Protein AF-A0A7W0WVC1-F1 (afdb_monomer)

Structure (mmCIF, N/CA/C/O backbone):
data_AF-A0A7W0WVC1-F1
#
_entry.id   AF-A0A7W0WVC1-F1
#
loop_
_atom_site.group_PDB
_atom_site.id
_atom_site.type_symbol
_atom_site.label_atom_id
_atom_site.label_alt_id
_atom_site.label_comp_id
_atom_site.label_asym_id
_atom_site.label_entity_id
_atom_site.label_seq_id
_atom_site.pdbx_PDB_ins_code
_atom_site.Cartn_x
_atom_site.Cartn_y
_atom_site.Cartn_z
_atom_site.occupancy
_atom_site.B_iso_or_equiv
_atom_site.auth_seq_id
_atom_site.auth_comp_id
_atom_site.auth_asym_id
_atom_site.auth_atom_id
_atom_site.pdbx_PDB_model_num
ATOM 1 N N . MET A 1 1 ? 25.645 82.295 57.731 1.00 35.91 1 MET A N 1
ATOM 2 C CA . MET A 1 1 ? 24.370 82.199 58.467 1.00 35.91 1 MET A CA 1
ATOM 3 C C . MET A 1 1 ? 23.244 82.280 57.443 1.00 35.91 1 MET A C 1
ATOM 5 O O . MET A 1 1 ? 23.072 83.340 56.870 1.00 35.91 1 MET A O 1
ATOM 9 N N . LEU A 1 2 ? 22.621 81.129 57.151 1.00 34.78 2 LEU A N 1
ATOM 10 C CA . LEU A 1 2 ? 21.203 80.925 56.800 1.00 34.78 2 LEU A CA 1
ATOM 11 C C . LEU A 1 2 ? 20.489 81.942 55.877 1.00 34.78 2 LEU A C 1
ATOM 13 O O . LEU A 1 2 ? 20.227 83.055 56.311 1.00 34.78 2 LEU A O 1
ATOM 17 N N . LEU A 1 3 ? 20.029 81.498 54.691 1.00 34.28 3 LEU A N 1
ATOM 18 C CA . LEU A 1 3 ? 18.606 81.172 54.405 1.00 34.28 3 LEU A CA 1
ATOM 19 C C . LEU A 1 3 ? 18.290 81.044 52.890 1.00 34.28 3 LEU A C 1
ATOM 21 O O . LEU A 1 3 ? 18.710 81.886 52.109 1.00 34.28 3 LEU A O 1
ATOM 25 N N . VAL A 1 4 ? 17.537 79.971 52.562 1.00 39.56 4 VAL A N 1
ATOM 26 C CA . VAL A 1 4 ? 16.546 79.722 51.467 1.00 39.56 4 VAL A CA 1
ATOM 27 C C . VAL A 1 4 ? 16.755 80.383 50.092 1.00 39.56 4 VAL A C 1
ATOM 29 O O . VAL A 1 4 ? 16.899 81.585 49.979 1.00 39.56 4 VAL A O 1
ATOM 32 N N . GLY A 1 5 ? 16.706 79.682 48.957 1.00 40.25 5 GLY A N 1
ATOM 33 C CA . GLY A 1 5 ? 15.799 78.596 48.581 1.00 40.25 5 GLY A CA 1
ATOM 34 C C . GLY A 1 5 ? 14.604 79.168 47.813 1.00 40.25 5 GLY A C 1
ATOM 35 O O . GLY A 1 5 ? 13.773 79.808 48.447 1.00 40.25 5 GLY A O 1
ATOM 36 N N . SER A 1 6 ? 14.520 78.938 46.490 1.00 44.38 6 SER A N 1
ATOM 37 C CA . SER A 1 6 ? 13.266 78.776 45.719 1.00 44.38 6 SER A CA 1
ATOM 38 C C . SER A 1 6 ? 13.446 78.854 44.193 1.00 44.38 6 SER A C 1
ATOM 40 O O . SER A 1 6 ? 13.917 79.853 43.668 1.00 44.38 6 SER A O 1
ATOM 42 N N . PHE A 1 7 ? 12.906 77.824 43.530 1.00 37.34 7 PHE A N 1
ATOM 43 C CA . PHE A 1 7 ? 12.167 77.861 42.259 1.00 37.34 7 PHE A CA 1
ATOM 44 C C . PHE A 1 7 ? 12.905 77.984 40.901 1.00 37.34 7 PHE A C 1
ATOM 46 O O . PHE A 1 7 ? 13.470 79.013 40.562 1.00 37.34 7 PHE A O 1
ATOM 53 N N . ILE A 1 8 ? 12.656 76.947 40.072 1.00 37.81 8 ILE A N 1
ATOM 54 C CA . ILE A 1 8 ? 12.587 76.938 38.590 1.00 37.81 8 ILE A CA 1
ATOM 55 C C . ILE A 1 8 ? 13.975 76.825 37.913 1.00 37.81 8 ILE A C 1
ATOM 57 O O . ILE A 1 8 ? 14.794 77.717 38.018 1.00 37.81 8 ILE A O 1
ATOM 61 N N . LEU A 1 9 ? 14.362 75.750 37.212 1.00 42.06 9 LEU A N 1
ATOM 62 C CA . LEU A 1 9 ? 13.636 75.017 36.175 1.00 42.06 9 LEU A CA 1
ATOM 63 C C . LEU A 1 9 ? 14.218 73.591 36.000 1.00 42.06 9 LEU A C 1
ATOM 65 O O . LEU A 1 9 ? 15.402 73.401 35.740 1.00 42.06 9 LEU A O 1
ATOM 69 N N . VAL A 1 10 ? 13.330 72.605 36.142 1.00 50.81 10 VAL A N 1
ATOM 70 C CA . VAL A 1 10 ? 13.211 71.333 35.405 1.00 50.81 10 VAL A CA 1
ATOM 71 C C . VAL A 1 10 ? 14.177 71.150 34.224 1.00 50.81 10 VAL A C 1
ATOM 73 O O . VAL A 1 10 ? 14.153 71.984 33.330 1.00 50.81 10 VAL A O 1
ATOM 76 N N . GLN A 1 11 ? 14.890 70.010 34.167 1.00 46.38 11 GLN A N 1
ATOM 77 C CA . GLN A 1 11 ? 15.164 69.186 32.958 1.00 46.38 11 GLN A CA 1
ATOM 78 C C . GLN A 1 11 ? 15.824 67.834 33.335 1.00 46.38 11 GLN A C 1
ATOM 80 O O . GLN A 1 11 ? 16.745 67.357 32.679 1.00 46.38 11 GLN A O 1
ATOM 85 N N . ALA A 1 12 ? 15.332 67.157 34.382 1.00 45.09 12 ALA A N 1
ATOM 86 C CA . ALA A 1 12 ? 15.609 65.728 34.565 1.00 45.09 12 ALA A CA 1
ATOM 87 C C . ALA A 1 12 ? 14.748 64.926 33.565 1.00 45.09 12 ALA A C 1
ATOM 89 O O . ALA A 1 12 ? 13.609 64.550 33.835 1.00 45.09 12 ALA A O 1
ATOM 90 N N . THR A 1 13 ? 15.257 64.845 32.335 1.00 53.34 13 THR A N 1
ATOM 91 C CA . THR A 1 13 ? 15.063 63.797 31.317 1.00 53.34 13 THR A CA 1
ATOM 92 C C . THR A 1 13 ? 13.755 62.980 31.375 1.00 53.34 13 THR A C 1
ATOM 94 O O . THR A 1 13 ? 13.738 61.790 31.685 1.00 53.34 13 THR A O 1
ATOM 97 N N . ARG A 1 14 ? 12.645 63.563 30.883 1.00 54.25 14 ARG A N 1
ATOM 98 C CA . ARG A 1 14 ? 11.384 62.845 30.549 1.00 54.25 14 ARG A CA 1
ATOM 99 C C . ARG A 1 14 ? 11.587 61.569 29.700 1.00 54.25 14 ARG A C 1
ATOM 101 O O . ARG A 1 14 ? 10.713 60.704 29.670 1.00 54.25 14 ARG A O 1
ATOM 108 N N . ARG A 1 15 ? 12.730 61.439 29.014 1.00 53.06 15 ARG A N 1
ATOM 109 C CA . ARG A 1 15 ? 13.110 60.268 28.207 1.00 53.06 15 ARG A CA 1
ATOM 110 C C . ARG A 1 15 ? 13.373 59.004 29.032 1.00 53.06 15 ARG A C 1
ATOM 112 O O . ARG A 1 15 ? 12.970 57.936 28.588 1.00 53.06 15 ARG A O 1
ATOM 119 N N . GLU A 1 16 ? 13.972 59.100 30.220 1.00 53.53 16 GLU A N 1
ATOM 120 C CA . GLU A 1 16 ? 14.341 57.897 30.990 1.00 53.53 16 GLU A CA 1
ATOM 121 C C . GLU A 1 16 ? 13.135 57.225 31.655 1.00 53.53 16 GLU A C 1
ATOM 123 O O . GLU A 1 16 ? 13.013 56.000 31.649 1.00 53.53 16 GLU A O 1
ATOM 128 N N . VAL A 1 17 ? 12.193 58.027 32.161 1.00 57.25 17 VAL A N 1
ATOM 129 C CA . VAL A 1 17 ? 10.952 57.525 32.775 1.00 57.25 17 VAL A CA 1
ATOM 130 C C . VAL A 1 17 ? 10.040 56.890 31.721 1.00 57.25 17 VAL A C 1
ATOM 132 O O . VAL A 1 17 ? 9.493 55.814 31.949 1.00 57.25 17 VAL A O 1
ATOM 135 N N . THR A 1 18 ? 9.941 57.494 30.532 1.00 58.44 18 THR A N 1
ATOM 136 C CA . THR A 1 18 ? 9.140 56.950 29.420 1.00 58.44 18 THR A CA 1
ATOM 137 C C . THR A 1 18 ? 9.716 55.622 28.910 1.00 58.44 18 THR A C 1
ATOM 139 O O . THR A 1 18 ? 8.963 54.686 28.662 1.00 58.44 18 THR A O 1
ATOM 142 N N . MET A 1 19 ? 11.047 55.494 28.826 1.00 59.19 19 MET A N 1
ATOM 143 C CA . MET A 1 19 ? 11.710 54.270 28.357 1.00 59.19 19 MET A CA 1
ATOM 144 C C . MET A 1 19 ? 11.581 53.105 29.353 1.00 59.19 19 MET A C 1
ATOM 146 O O . MET A 1 19 ? 11.367 51.969 28.935 1.00 59.19 19 MET A O 1
ATOM 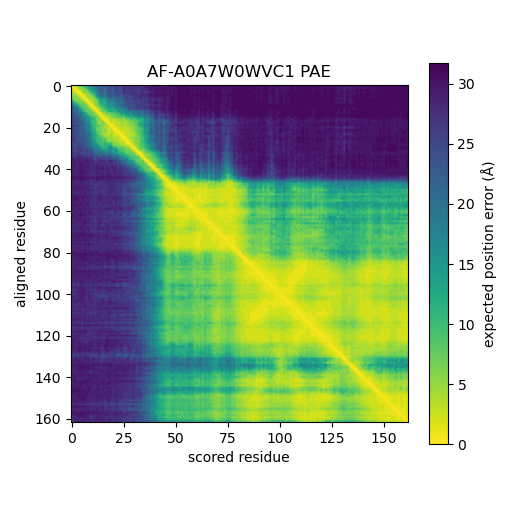150 N N . ARG A 1 20 ? 11.629 53.378 30.666 1.00 61.50 20 ARG A N 1
ATOM 151 C CA . ARG A 1 20 ? 11.402 52.364 31.713 1.00 61.50 20 ARG A CA 1
ATOM 152 C C . ARG A 1 20 ? 9.954 51.873 31.762 1.00 61.50 20 ARG A C 1
ATOM 154 O O . ARG A 1 20 ? 9.733 50.676 31.914 1.00 61.50 20 ARG A O 1
ATOM 161 N N . ILE A 1 21 ? 8.977 52.765 31.587 1.00 62.06 21 ILE A N 1
ATOM 162 C CA . ILE A 1 21 ? 7.553 52.390 31.550 1.00 62.06 21 ILE A CA 1
ATOM 163 C C . ILE A 1 21 ? 7.240 51.553 30.298 1.00 62.06 21 ILE A C 1
ATOM 165 O O . ILE A 1 21 ? 6.544 50.548 30.407 1.00 62.06 21 ILE A O 1
ATOM 169 N N . LEU A 1 22 ? 7.808 51.899 29.135 1.00 60.12 22 LEU A N 1
ATOM 170 C CA . LEU A 1 22 ? 7.672 51.103 27.905 1.00 60.12 22 LEU A CA 1
ATOM 171 C C . LEU A 1 22 ? 8.293 49.702 28.028 1.00 60.12 22 LEU A C 1
ATOM 173 O O . LEU A 1 22 ? 7.693 48.733 27.567 1.00 60.12 22 LEU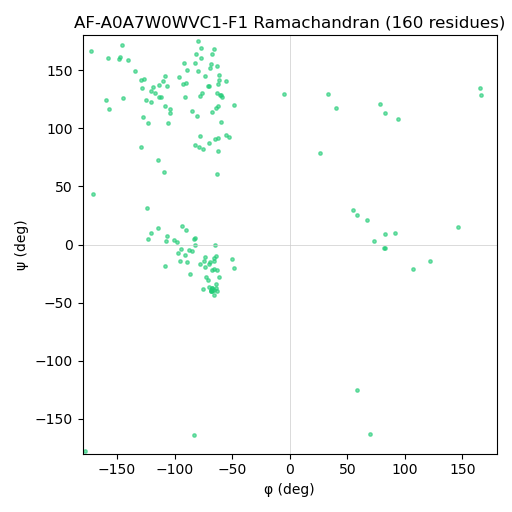 A O 1
ATOM 177 N N . PHE A 1 23 ? 9.452 49.571 28.681 1.00 61.38 23 PHE A N 1
ATOM 178 C CA . PHE A 1 23 ? 10.077 48.265 28.926 1.00 61.38 23 PHE A CA 1
ATOM 179 C C . PHE A 1 23 ? 9.250 47.386 29.874 1.00 61.38 23 PHE A C 1
ATOM 181 O O . PHE A 1 23 ? 9.057 46.206 29.598 1.00 61.38 23 PHE A O 1
ATOM 188 N N . ILE A 1 24 ? 8.720 47.953 30.963 1.00 60.78 24 ILE A N 1
ATOM 189 C CA . ILE A 1 24 ? 7.883 47.209 31.919 1.00 60.78 24 ILE A CA 1
ATOM 190 C C . ILE A 1 24 ? 6.550 46.798 31.269 1.00 60.78 24 ILE A C 1
ATOM 192 O O . ILE A 1 24 ? 6.113 45.664 31.449 1.00 60.78 24 ILE A O 1
ATOM 196 N N . ALA A 1 25 ? 5.937 47.663 30.453 1.00 60.38 25 ALA A N 1
ATOM 197 C CA . ALA A 1 25 ? 4.714 47.336 29.716 1.00 60.38 25 ALA A CA 1
ATOM 198 C C . ALA A 1 25 ? 4.919 46.214 28.676 1.00 60.38 25 ALA A C 1
ATOM 200 O O . ALA A 1 25 ? 4.057 45.349 28.535 1.00 60.38 25 ALA A O 1
ATOM 201 N N . MET A 1 26 ? 6.072 46.178 27.995 1.00 59.56 26 MET A N 1
ATOM 202 C CA . MET A 1 26 ? 6.437 45.092 27.069 1.00 59.56 26 MET A CA 1
ATOM 203 C C . MET A 1 26 ? 6.667 43.753 27.783 1.00 59.56 26 MET A C 1
ATOM 205 O O . MET A 1 26 ? 6.262 42.713 27.269 1.00 59.56 26 MET A O 1
ATOM 209 N N . ILE A 1 27 ? 7.268 43.762 28.979 1.00 59.12 27 ILE A N 1
ATOM 210 C CA . ILE A 1 27 ? 7.492 42.539 29.770 1.00 59.12 27 ILE A CA 1
ATOM 211 C C . ILE A 1 27 ? 6.161 41.955 30.275 1.00 59.12 27 ILE A C 1
ATOM 213 O O . ILE A 1 27 ? 5.974 40.743 30.218 1.00 59.12 27 ILE A O 1
ATOM 217 N N . VAL A 1 28 ? 5.208 42.797 30.696 1.00 58.47 28 VAL A N 1
ATOM 218 C CA . VAL A 1 28 ? 3.872 42.353 31.148 1.00 58.47 28 VAL A CA 1
ATOM 219 C C . VAL A 1 28 ? 3.002 41.844 29.985 1.00 58.47 28 VAL A C 1
ATOM 221 O O . VAL A 1 28 ? 2.205 40.924 30.168 1.00 58.47 28 VAL A O 1
ATOM 224 N N . ALA A 1 29 ? 3.177 42.375 28.769 1.00 56.56 29 ALA A N 1
ATOM 225 C CA . ALA A 1 29 ? 2.478 41.883 27.578 1.00 56.56 29 ALA A CA 1
ATOM 226 C C . ALA A 1 29 ? 2.997 40.515 27.082 1.00 56.56 29 ALA A C 1
ATOM 228 O O . ALA A 1 29 ? 2.228 39.738 26.518 1.00 56.56 29 ALA A O 1
ATOM 229 N N . ALA A 1 30 ? 4.272 40.182 27.321 1.00 55.66 30 ALA A N 1
ATOM 230 C CA . ALA A 1 30 ? 4.862 38.905 26.904 1.00 55.66 30 ALA A CA 1
ATOM 231 C C . ALA A 1 30 ? 4.390 37.704 27.751 1.00 55.66 30 ALA A C 1
ATOM 233 O O . ALA A 1 30 ? 4.465 36.566 27.297 1.00 55.66 30 ALA A O 1
ATOM 234 N N . SER A 1 31 ? 3.858 37.943 28.954 1.00 56.88 31 SER A N 1
ATOM 235 C CA . SER A 1 31 ? 3.325 36.899 29.843 1.00 56.88 31 SER A CA 1
ATOM 236 C C . SER A 1 31 ? 1.887 36.452 29.530 1.00 56.88 31 SER A C 1
ATOM 238 O O . SER A 1 31 ? 1.378 35.560 30.200 1.00 56.88 31 SER A O 1
ATOM 240 N N . ALA A 1 32 ? 1.229 37.028 28.514 1.00 56.06 32 ALA A N 1
ATOM 241 C CA . ALA A 1 32 ? -0.132 36.653 28.108 1.00 56.06 32 ALA A CA 1
ATOM 242 C C . ALA A 1 32 ? -0.194 35.681 26.910 1.00 56.06 32 ALA A C 1
ATOM 244 O O . ALA A 1 32 ? -1.285 35.314 26.485 1.00 56.06 32 ALA A O 1
ATOM 245 N N . CYS A 1 33 ? 0.948 35.229 26.381 1.00 59.72 33 CYS A N 1
ATOM 246 C CA . CYS A 1 33 ? 0.999 34.172 25.368 1.00 59.72 33 CYS A CA 1
ATOM 247 C C . CYS A 1 33 ? 1.575 32.890 25.983 1.00 59.72 33 CYS A C 1
ATOM 249 O O . CYS A 1 33 ? 2.650 32.417 25.625 1.00 59.72 33 CYS A O 1
ATOM 251 N N . GLY A 1 34 ? 0.867 32.351 26.974 1.00 50.22 34 GLY A N 1
ATOM 252 C CA . GLY A 1 34 ? 1.002 30.949 27.341 1.00 50.22 34 GLY A CA 1
ATOM 253 C C . GLY A 1 34 ? 0.216 30.128 26.331 1.00 50.22 34 GLY A C 1
ATOM 254 O O . GLY A 1 34 ? -0.944 29.812 26.571 1.00 50.22 34 GLY A O 1
ATOM 255 N N . SER A 1 35 ? 0.818 29.813 25.186 1.00 54.62 35 SER A N 1
ATOM 256 C CA . SER A 1 35 ? 0.309 28.750 24.326 1.00 54.62 35 SER A CA 1
ATOM 257 C C . SER A 1 35 ? 0.562 27.437 25.054 1.00 54.62 35 SER A C 1
ATOM 259 O O . SER A 1 35 ? 1.606 26.812 24.875 1.00 54.62 35 SER A O 1
ATOM 261 N N . SER A 1 36 ? -0.376 27.022 25.902 1.00 54.00 36 SER A N 1
ATOM 262 C CA . SER A 1 36 ? -0.542 25.615 26.240 1.00 54.00 36 SER A CA 1
ATOM 263 C C . SER A 1 36 ? -0.912 24.898 24.944 1.00 54.00 36 SER A C 1
ATOM 265 O O . SER A 1 36 ? -2.080 24.676 24.644 1.00 54.00 36 SER A O 1
ATOM 267 N N . GLN A 1 37 ? 0.100 24.603 24.127 1.00 48.41 37 GLN A N 1
ATOM 268 C CA . GLN A 1 37 ? 0.025 23.497 23.198 1.00 48.41 37 GLN A CA 1
ATOM 269 C C . GLN A 1 37 ? -0.067 22.265 24.086 1.00 48.41 37 GLN A C 1
ATOM 271 O O . GLN A 1 37 ? 0.939 21.722 24.536 1.00 48.41 37 GLN A O 1
ATOM 276 N N . SER A 1 38 ? -1.298 21.871 24.395 1.00 46.34 38 SER A N 1
ATOM 277 C CA . SER A 1 38 ? -1.619 20.468 24.553 1.00 46.34 38 SER A CA 1
ATOM 278 C C . SER A 1 38 ? -1.127 19.795 23.275 1.00 46.34 38 SER A C 1
ATOM 280 O O . SER A 1 38 ? -1.800 19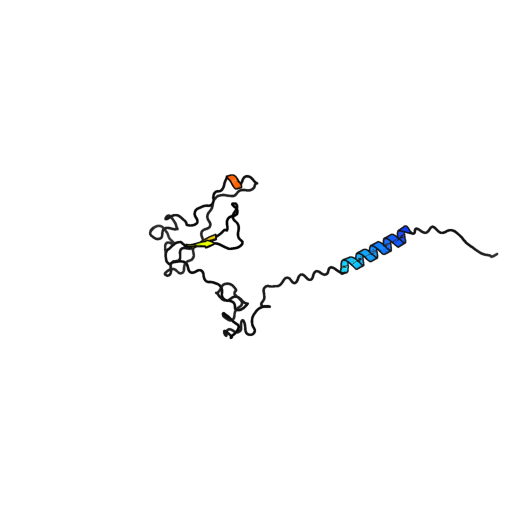.808 22.245 1.00 46.34 38 SER A O 1
ATOM 282 N N . MET A 1 39 ? 0.108 19.297 23.313 1.00 50.69 39 MET A N 1
ATOM 283 C CA . MET A 1 39 ? 0.452 18.099 22.574 1.00 50.69 39 MET A CA 1
ATOM 284 C C . MET A 1 39 ? -0.562 17.079 23.072 1.00 50.69 39 MET A C 1
ATOM 286 O O . MET A 1 39 ? -0.437 16.567 24.179 1.00 50.69 39 MET A O 1
ATOM 290 N N . SER A 1 40 ? -1.661 16.946 22.337 1.00 50.03 40 SER A N 1
ATOM 291 C CA . SER A 1 40 ? -2.579 15.836 22.483 1.00 50.03 40 SER A CA 1
ATOM 292 C C . SER A 1 40 ? -1.757 14.605 22.136 1.00 50.03 40 SER A C 1
ATOM 294 O O . SER A 1 40 ? -1.583 14.276 20.960 1.00 50.03 40 SER A O 1
ATOM 296 N N . ASP A 1 41 ? -1.157 14.014 23.166 1.00 53.03 41 ASP A N 1
ATOM 297 C CA . ASP A 1 41 ? -0.864 12.596 23.160 1.00 53.03 41 ASP A CA 1
ATOM 298 C C . ASP A 1 41 ? -2.163 11.909 22.728 1.00 53.03 41 ASP A C 1
ATOM 300 O O . ASP A 1 41 ? -3.225 12.119 23.311 1.00 53.03 41 ASP A O 1
ATOM 304 N N . ASP A 1 42 ? -2.064 11.188 21.616 1.00 57.62 42 ASP A N 1
ATOM 305 C CA . ASP A 1 42 ? -3.069 10.357 20.950 1.00 57.62 42 ASP A CA 1
ATOM 306 C C . ASP A 1 42 ? -3.486 9.195 21.868 1.00 57.62 42 ASP A C 1
ATOM 308 O O . ASP A 1 42 ? -3.210 8.027 21.609 1.00 57.62 42 ASP A O 1
ATOM 312 N N . SER A 1 43 ? -4.028 9.529 23.035 1.00 59.69 43 SER A N 1
ATOM 313 C CA . SER A 1 43 ? -4.371 8.614 24.117 1.00 59.69 43 SER A CA 1
ATOM 314 C C . SER A 1 43 ? -5.809 8.883 24.547 1.00 59.69 43 SER A C 1
ATOM 316 O O . SER A 1 43 ? -6.060 9.625 25.486 1.00 59.69 43 SER A O 1
ATOM 318 N N . GLY A 1 44 ? -6.753 8.281 23.824 1.00 57.34 44 GLY A N 1
ATOM 319 C CA . GLY A 1 44 ? -8.018 7.811 24.398 1.00 57.34 44 GLY A CA 1
ATOM 320 C C . GLY A 1 44 ? -9.094 8.831 24.788 1.00 57.34 44 GLY A C 1
ATOM 321 O O . GLY A 1 44 ? -10.127 8.403 25.290 1.00 57.34 44 GLY A O 1
ATOM 322 N N . ASP A 1 45 ? -8.929 10.134 24.554 1.00 59.41 45 ASP A N 1
ATOM 323 C CA . ASP A 1 45 ? -9.911 11.122 25.048 1.00 59.41 45 ASP A CA 1
ATOM 324 C C . ASP A 1 45 ? -11.290 11.077 24.344 1.00 59.41 45 ASP A C 1
ATOM 326 O O . ASP A 1 45 ? -12.264 11.597 24.887 1.00 59.41 45 ASP A O 1
ATOM 330 N N . ASP A 1 46 ? -11.405 10.409 23.189 1.00 73.38 46 ASP A N 1
ATOM 331 C CA . ASP A 1 46 ? -12.682 10.174 22.485 1.00 73.38 46 ASP A CA 1
ATOM 332 C C . ASP A 1 46 ? -13.180 8.715 22.588 1.00 73.38 46 ASP A C 1
ATOM 334 O O . ASP A 1 46 ? -14.154 8.339 21.930 1.00 73.38 46 ASP A O 1
ATOM 338 N N . ALA A 1 47 ? -12.531 7.873 23.400 1.00 80.50 47 ALA A N 1
ATOM 339 C CA . ALA A 1 47 ? -12.920 6.475 23.536 1.00 80.50 47 ALA A CA 1
ATOM 340 C C . ALA A 1 47 ? -14.266 6.340 24.284 1.00 80.50 47 ALA A C 1
ATOM 342 O O . ALA A 1 47 ? -14.499 7.025 25.290 1.00 80.50 47 ALA A O 1
ATOM 343 N N . PRO A 1 48 ? -15.184 5.471 23.823 1.00 84.62 48 PRO A N 1
ATOM 344 C CA . PRO A 1 48 ? -16.443 5.242 24.519 1.00 84.62 48 PRO A CA 1
ATOM 345 C C . PRO A 1 48 ? -16.205 4.645 25.923 1.00 84.62 48 PRO A C 1
ATOM 347 O O . PRO A 1 48 ? -15.199 3.973 26.152 1.00 84.62 48 PRO A O 1
ATOM 350 N N . PRO A 1 49 ? -17.124 4.852 26.887 1.00 89.12 49 PRO A N 1
ATOM 351 C CA . PRO A 1 49 ? -16.994 4.259 28.215 1.00 89.12 49 PRO A CA 1
ATOM 352 C C . PRO A 1 49 ? -16.939 2.729 28.144 1.00 89.12 49 PRO A C 1
ATOM 354 O O . PRO A 1 49 ? -17.862 2.126 27.603 1.00 89.12 49 PRO A O 1
ATOM 357 N N . GLY A 1 50 ? -15.914 2.135 28.757 1.00 89.00 50 GLY A N 1
ATOM 358 C CA . GLY A 1 50 ? -15.658 0.688 28.702 1.00 89.00 50 GLY A CA 1
ATOM 359 C C . GLY A 1 50 ? -14.466 0.318 27.822 1.00 89.00 50 GLY A C 1
ATOM 360 O O . GLY A 1 50 ? -13.842 -0.701 28.081 1.00 89.00 50 GLY A O 1
ATOM 361 N N . CYS A 1 51 ? -14.071 1.202 26.901 1.00 92.44 51 CYS A N 1
ATOM 362 C CA . CYS A 1 51 ? -13.083 0.867 25.886 1.00 92.44 51 CYS A CA 1
ATOM 363 C C . CYS A 1 51 ? -11.726 0.474 26.482 1.00 92.44 51 CYS A C 1
ATOM 365 O O . CYS A 1 51 ? -11.144 1.214 27.284 1.00 92.44 51 CYS A O 1
ATOM 367 N N . GLY A 1 52 ? -11.224 -0.681 26.048 1.00 91.25 52 GLY A N 1
ATOM 368 C CA . GLY A 1 52 ? -9.976 -1.290 26.493 1.00 91.25 52 GLY A CA 1
ATOM 369 C C . GLY A 1 52 ? -10.143 -2.250 27.676 1.00 91.25 52 GLY A C 1
ATOM 370 O O . GLY A 1 52 ? -9.136 -2.676 28.248 1.00 91.25 52 GLY A O 1
ATOM 371 N N . ASP A 1 53 ? -11.372 -2.603 28.071 1.00 93.62 53 ASP A N 1
ATOM 372 C CA . ASP A 1 53 ? -11.635 -3.567 29.150 1.00 93.62 53 ASP A CA 1
ATOM 373 C C . ASP A 1 53 ? -11.692 -5.032 28.667 1.00 93.62 53 ASP A C 1
ATOM 375 O O . ASP A 1 53 ? -11.753 -5.965 29.479 1.00 93.62 53 ASP A O 1
ATOM 379 N N . GLY A 1 54 ? -11.594 -5.242 27.351 1.00 93.38 54 GLY A N 1
ATOM 380 C CA . GLY A 1 54 ? -11.637 -6.545 26.696 1.00 93.38 54 GLY A CA 1
ATOM 381 C C . GLY A 1 54 ? -13.052 -7.077 26.455 1.00 93.38 54 GLY A C 1
ATOM 382 O O . GLY A 1 54 ? -13.202 -8.253 26.100 1.00 93.38 54 GLY A O 1
ATOM 383 N N . ILE A 1 55 ? -14.095 -6.270 26.668 1.00 93.81 55 ILE A N 1
ATOM 384 C CA . ILE A 1 55 ? -15.501 -6.642 26.507 1.00 93.81 55 ILE A CA 1
ATOM 385 C C . ILE A 1 55 ? -16.195 -5.627 25.599 1.00 93.81 55 ILE A C 1
ATOM 387 O O . ILE A 1 55 ? -16.545 -4.541 26.029 1.00 93.81 55 ILE A O 1
ATOM 391 N N . VAL A 1 56 ? -16.547 -6.048 24.378 1.00 94.75 56 VAL A N 1
ATOM 392 C CA . VAL A 1 56 ? -17.264 -5.184 23.423 1.00 94.75 56 VAL A CA 1
ATOM 393 C C . VAL A 1 56 ? -18.615 -4.715 23.986 1.00 94.75 56 VAL A C 1
ATOM 395 O O . VAL A 1 56 ? -19.592 -5.475 24.043 1.00 94.75 56 VAL A O 1
ATOM 398 N N . GLY A 1 57 ? -18.667 -3.446 24.380 1.00 93.06 57 GLY A N 1
ATOM 399 C CA . GLY A 1 57 ? -19.842 -2.732 24.854 1.00 93.06 57 GLY A CA 1
ATOM 400 C C . GLY A 1 57 ? -20.761 -2.249 23.728 1.00 93.06 57 GLY A C 1
ATOM 401 O O . GLY A 1 57 ? -20.482 -2.361 22.538 1.00 93.06 57 GLY A O 1
ATOM 402 N N . ALA A 1 58 ? -21.906 -1.666 24.096 1.00 92.00 58 ALA A N 1
ATOM 403 C CA . ALA A 1 58 ? -22.898 -1.199 23.118 1.00 92.00 58 ALA A CA 1
ATOM 404 C C . ALA A 1 58 ? -22.426 0.001 22.269 1.00 92.00 58 ALA A C 1
ATOM 406 O O . ALA A 1 58 ? -22.988 0.253 21.203 1.00 92.00 58 ALA A O 1
ATOM 407 N N . SER A 1 59 ? -21.439 0.757 22.756 1.00 90.62 59 SER A N 1
ATOM 408 C CA . SER A 1 59 ? -20.859 1.937 22.099 1.00 90.62 59 SER A CA 1
ATOM 409 C C . SER A 1 59 ? -19.531 1.662 21.388 1.00 90.62 59 SER A C 1
ATOM 411 O O . SER A 1 59 ? -18.939 2.595 20.856 1.00 90.62 59 SER A O 1
ATOM 413 N N . GLU A 1 60 ? -19.076 0.411 21.360 1.00 94.94 60 GLU A N 1
ATOM 414 C CA . GLU A 1 60 ? -17.782 0.001 20.809 1.00 94.94 60 GLU A CA 1
ATOM 415 C C . GLU A 1 60 ? -17.975 -0.798 19.522 1.00 94.94 60 GLU A C 1
ATOM 417 O O . GLU A 1 60 ? -18.893 -1.612 19.406 1.00 94.94 60 GLU A O 1
ATOM 422 N N . GLN A 1 61 ? -17.110 -0.579 18.531 1.00 93.19 61 GLN A N 1
ATOM 423 C CA . GLN A 1 61 ? -17.084 -1.417 17.327 1.00 93.19 61 GLN A CA 1
ATOM 424 C C . GLN A 1 61 ? -16.199 -2.655 17.520 1.00 93.19 61 GLN A C 1
ATOM 426 O O . GLN A 1 61 ? -16.394 -3.669 16.847 1.00 93.19 61 GLN A O 1
ATOM 431 N N . CYS A 1 62 ? -15.223 -2.560 18.419 1.00 94.25 62 CYS A N 1
ATOM 432 C CA . CYS A 1 62 ? -14.299 -3.607 18.828 1.00 94.25 62 CYS A CA 1
ATOM 433 C C . CYS A 1 62 ? -13.727 -3.266 20.211 1.00 94.25 62 CYS A C 1
ATOM 435 O O . CYS A 1 62 ? -13.751 -2.106 20.600 1.00 94.25 62 CYS A O 1
ATOM 437 N N . ASP A 1 63 ? -13.200 -4.268 20.909 1.00 94.44 63 ASP A N 1
ATOM 438 C CA . ASP A 1 63 ? -12.376 -4.126 22.109 1.00 94.44 63 ASP A CA 1
ATOM 439 C C . ASP A 1 63 ? -11.534 -5.405 22.218 1.00 94.44 63 ASP A C 1
ATOM 441 O O . ASP A 1 63 ? -12.079 -6.512 22.303 1.00 94.44 63 ASP A O 1
ATOM 445 N N . ASP A 1 64 ? -10.214 -5.277 22.120 1.00 92.69 64 ASP A N 1
ATOM 446 C CA . ASP A 1 64 ? -9.262 -6.380 22.276 1.00 92.69 64 ASP A CA 1
ATOM 447 C C . ASP A 1 64 ? -8.361 -6.221 23.512 1.00 92.69 64 ASP A C 1
ATOM 449 O O . ASP A 1 64 ? -7.367 -6.941 23.664 1.00 92.69 64 ASP A O 1
ATOM 453 N N . GLY A 1 65 ? -8.740 -5.313 24.417 1.00 92.56 65 GLY A N 1
ATOM 454 C CA . GLY A 1 65 ? -8.106 -5.098 25.710 1.00 92.56 65 GLY A CA 1
ATOM 455 C C . GLY A 1 65 ? -6.684 -4.546 25.636 1.00 92.56 65 GLY A C 1
ATOM 456 O O . GLY A 1 65 ? -5.911 -4.750 26.578 1.00 92.56 65 GLY A O 1
ATOM 457 N N . ASN A 1 66 ? -6.289 -3.920 24.520 1.00 89.56 66 ASN A N 1
ATOM 458 C CA . ASN A 1 66 ? -4.951 -3.362 24.365 1.00 89.56 66 ASN A CA 1
ATOM 459 C C . ASN A 1 66 ? -4.918 -2.090 23.483 1.00 89.56 66 ASN A C 1
ATOM 461 O O . ASN A 1 66 ? -5.833 -1.828 22.716 1.00 89.56 66 ASN A O 1
ATOM 465 N N . ASP A 1 67 ? -3.847 -1.291 23.580 1.00 89.56 67 ASP A N 1
ATOM 466 C CA . ASP A 1 67 ? -3.722 -0.003 22.862 1.00 89.56 67 ASP A CA 1
ATOM 467 C C . ASP A 1 67 ? -2.992 -0.113 21.500 1.00 89.56 67 ASP A C 1
ATOM 469 O O . ASP A 1 67 ? -2.492 0.877 20.943 1.00 89.56 67 ASP A O 1
ATOM 473 N N . ASN A 1 68 ? -2.843 -1.319 20.946 1.00 89.19 68 ASN A N 1
ATOM 474 C CA . ASN A 1 68 ? -2.127 -1.531 19.692 1.00 89.19 68 ASN A CA 1
ATOM 475 C C . ASN A 1 68 ? -2.985 -1.153 18.483 1.00 89.19 68 ASN A C 1
ATOM 477 O O . ASN A 1 68 ? -3.640 -1.975 17.865 1.00 89.19 68 ASN A O 1
ATOM 481 N N . ARG A 1 69 ? -2.829 0.089 18.034 1.00 86.44 69 ARG A N 1
ATOM 482 C CA . ARG A 1 69 ? -3.547 0.703 16.899 1.00 86.44 69 ARG A CA 1
ATOM 483 C C . ARG A 1 69 ? -3.583 -0.080 15.571 1.00 86.44 69 ARG A C 1
ATOM 485 O O . ARG A 1 69 ? -4.275 0.354 14.650 1.00 86.44 69 ARG A O 1
ATOM 492 N N . PHE A 1 70 ? -2.782 -1.135 15.408 1.00 85.62 70 PHE A N 1
ATOM 493 C CA . PHE A 1 70 ? -2.551 -1.831 14.138 1.00 85.62 70 PHE A CA 1
ATOM 494 C C . PHE A 1 70 ? -2.933 -3.322 14.137 1.00 85.62 70 PHE A C 1
ATOM 496 O O . PHE A 1 70 ? -2.602 -4.020 13.177 1.00 85.62 70 PHE A O 1
ATOM 503 N N . ASP A 1 71 ? -3.614 -3.833 15.163 1.00 87.25 71 ASP A N 1
ATOM 504 C CA . ASP A 1 71 ? -4.125 -5.219 15.196 1.00 87.25 71 ASP A CA 1
ATOM 505 C C . ASP A 1 71 ? -5.558 -5.373 14.651 1.00 87.25 71 ASP A C 1
ATOM 507 O O . ASP A 1 71 ? -6.019 -6.485 14.377 1.00 87.25 71 ASP A O 1
ATOM 511 N N . GLY A 1 72 ? -6.230 -4.254 14.394 1.00 89.38 72 GLY A N 1
ATOM 512 C CA . GLY A 1 72 ? -7.570 -4.217 13.827 1.00 89.38 72 GLY A CA 1
ATOM 513 C C . GLY A 1 72 ? -8.584 -3.496 14.705 1.00 89.38 72 GLY A C 1
ATOM 514 O O . GLY A 1 72 ? -9.646 -3.140 14.184 1.00 89.38 72 GLY A O 1
ATOM 515 N N . CYS A 1 73 ? -8.244 -3.251 15.972 1.00 93.81 73 CYS A N 1
ATOM 516 C CA . CYS A 1 73 ? -8.988 -2.374 16.854 1.00 93.81 73 CYS A CA 1
ATOM 517 C C . CYS A 1 73 ? -8.143 -1.148 17.194 1.00 93.81 73 CYS A C 1
ATOM 519 O O . CYS A 1 73 ? -6.976 -1.240 17.562 1.00 93.81 73 CYS A O 1
ATOM 521 N N . ARG A 1 74 ? -8.694 0.046 16.989 1.00 92.19 74 ARG A N 1
ATOM 522 C CA . ARG A 1 74 ? -8.015 1.276 17.403 1.00 92.19 74 ARG A CA 1
ATOM 523 C C . ARG A 1 74 ? -8.274 1.507 18.902 1.00 92.19 74 ARG A C 1
ATOM 525 O O . ARG A 1 74 ? -9.311 1.070 19.392 1.00 92.19 74 ARG A O 1
ATOM 532 N N . PRO A 1 75 ? -7.412 2.254 19.619 1.00 91.25 75 PRO A N 1
ATOM 533 C CA . PRO A 1 75 ? -7.611 2.551 21.045 1.00 91.25 75 PRO A CA 1
ATOM 534 C C . PRO A 1 75 ? -8.860 3.388 21.358 1.00 91.25 75 PRO A C 1
ATOM 536 O O . PRO A 1 75 ? -9.206 3.575 22.515 1.00 91.25 75 PRO A O 1
ATOM 539 N N . ASP A 1 76 ? -9.526 3.930 20.336 1.00 91.50 76 ASP A N 1
ATOM 540 C CA . ASP A 1 76 ? -10.834 4.586 20.439 1.00 91.50 76 ASP A CA 1
ATOM 541 C C . ASP A 1 76 ? -12.006 3.597 20.241 1.00 91.50 76 ASP A C 1
ATOM 543 O O . ASP A 1 76 ? -13.149 4.010 20.046 1.00 91.50 76 ASP A O 1
ATOM 547 N N . CYS A 1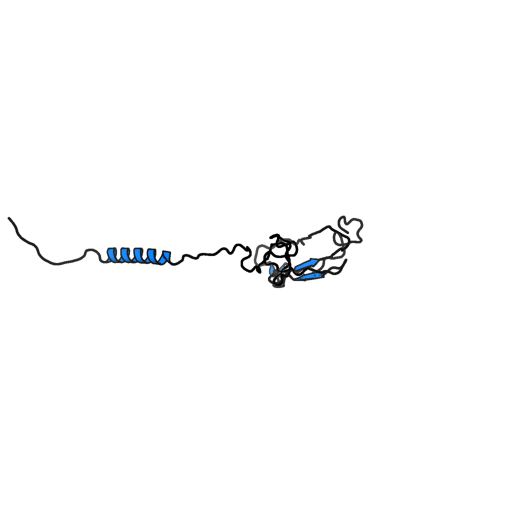 77 ? -11.729 2.287 20.262 1.00 93.50 77 CYS A N 1
ATOM 548 C CA . CYS A 1 77 ? -12.667 1.191 20.017 1.00 93.50 77 CYS A CA 1
ATOM 549 C C . CYS A 1 77 ? -13.411 1.286 18.675 1.00 93.50 77 CYS A C 1
ATOM 551 O O . CYS A 1 77 ? -14.538 0.795 18.516 1.00 93.50 77 CYS A O 1
ATOM 553 N N . THR A 1 78 ? -12.765 1.902 17.679 1.00 92.94 78 THR A N 1
ATOM 554 C CA . THR A 1 78 ? -13.202 1.876 16.283 1.00 92.94 78 THR A CA 1
ATOM 555 C C . THR A 1 78 ? -12.470 0.792 15.499 1.00 92.94 78 THR A C 1
ATOM 557 O O . THR A 1 78 ? -11.288 0.506 15.708 1.00 92.94 78 THR A O 1
ATOM 560 N N . THR A 1 79 ? -13.184 0.167 14.565 1.00 91.19 79 THR A N 1
ATOM 561 C CA . THR A 1 79 ? -12.586 -0.822 13.664 1.00 91.19 79 THR A CA 1
ATOM 562 C C . THR A 1 79 ? -11.842 -0.142 12.524 1.00 91.19 79 THR A C 1
ATOM 564 O O . THR A 1 79 ? -12.214 0.938 12.064 1.00 91.19 79 THR A O 1
ATOM 567 N N . VAL A 1 80 ? -10.791 -0.796 12.034 1.00 87.88 80 VAL A N 1
ATOM 568 C CA . VAL A 1 80 ? -10.131 -0.392 10.788 1.00 87.88 80 VAL A CA 1
ATOM 569 C C . VAL A 1 80 ? -10.762 -1.102 9.595 1.00 87.88 80 VAL A C 1
ATOM 571 O O . VAL A 1 80 ? -11.015 -2.311 9.630 1.00 87.88 80 VAL A O 1
ATOM 574 N N . ASP A 1 81 ? -10.951 -0.369 8.501 1.00 85.19 81 ASP A N 1
ATOM 575 C CA . ASP A 1 81 ? -11.342 -0.972 7.231 1.00 85.19 81 ASP A CA 1
ATOM 576 C C . ASP A 1 81 ? -10.229 -1.905 6.741 1.00 85.19 81 ASP A C 1
ATOM 578 O O . ASP A 1 81 ? -9.098 -1.492 6.465 1.00 85.19 81 ASP A O 1
ATOM 582 N N . ARG A 1 82 ? -10.544 -3.199 6.628 1.00 80.44 82 ARG A N 1
ATOM 583 C CA . ARG A 1 82 ? -9.600 -4.184 6.095 1.00 80.44 82 ARG A CA 1
ATOM 584 C C . ARG A 1 82 ? -9.546 -4.081 4.579 1.00 80.44 82 ARG A C 1
ATOM 586 O O . ARG A 1 82 ? -10.560 -4.215 3.896 1.00 80.44 82 ARG A O 1
ATOM 593 N N . LEU A 1 83 ? -8.335 -3.944 4.046 1.00 84.62 83 LEU A N 1
ATOM 594 C CA . LEU A 1 83 ? -8.097 -4.111 2.617 1.00 84.62 83 LEU A CA 1
ATOM 595 C C . LEU A 1 83 ? -8.453 -5.549 2.229 1.00 84.62 83 LEU A C 1
ATOM 597 O O . LEU A 1 83 ? -7.857 -6.498 2.737 1.00 84.62 83 LEU A O 1
ATOM 601 N N . MET A 1 84 ? -9.420 -5.701 1.324 1.00 86.31 84 MET A N 1
ATOM 602 C CA . MET A 1 84 ? -9.887 -7.000 0.834 1.00 86.31 84 MET A CA 1
ATOM 603 C C . MET A 1 84 ? -9.551 -7.166 -0.657 1.00 86.31 84 MET A C 1
ATOM 605 O O . MET A 1 84 ? -10.440 -7.067 -1.505 1.00 86.31 84 MET A O 1
ATOM 609 N N . PRO A 1 85 ? -8.270 -7.373 -1.009 1.00 92.25 85 PRO A N 1
ATOM 610 C CA . PRO A 1 85 ? -7.877 -7.626 -2.385 1.00 92.25 85 PRO A CA 1
ATOM 611 C C . PRO A 1 85 ? -8.355 -8.994 -2.889 1.00 92.25 85 PRO A C 1
ATOM 613 O O . PRO A 1 85 ? -8.475 -9.942 -2.106 1.00 92.25 85 PRO A O 1
ATOM 616 N N . PRO A 1 86 ? -8.586 -9.145 -4.205 1.00 94.44 86 PRO A N 1
ATOM 617 C CA . PRO A 1 86 ? -8.881 -10.438 -4.794 1.00 94.44 86 PRO A CA 1
ATOM 618 C C . PRO A 1 86 ? -7.714 -11.410 -4.585 1.00 94.44 86 PRO A C 1
ATOM 620 O O . PRO A 1 86 ? -6.538 -11.053 -4.697 1.00 94.44 86 PRO A O 1
ATOM 623 N N . ALA A 1 87 ? -8.048 -12.670 -4.314 1.00 94.19 87 ALA A N 1
ATOM 624 C CA . ALA A 1 87 ? -7.055 -13.723 -4.178 1.00 94.19 87 ALA A CA 1
ATOM 625 C C . ALA A 1 87 ? -6.297 -13.927 -5.499 1.00 94.19 87 ALA A C 1
ATOM 627 O O . ALA A 1 87 ? -6.893 -14.113 -6.558 1.00 94.19 87 ALA A O 1
ATOM 628 N N . ASN A 1 88 ? -4.971 -13.946 -5.405 1.00 91.81 88 ASN A N 1
ATOM 629 C CA . ASN A 1 88 ? -4.020 -14.207 -6.481 1.00 91.81 88 ASN A CA 1
ATOM 630 C C . ASN A 1 88 ? -4.129 -13.244 -7.675 1.00 91.81 88 ASN A C 1
ATOM 632 O O . ASN A 1 88 ? -3.739 -13.595 -8.789 1.00 91.81 88 ASN A O 1
ATOM 636 N N . ALA A 1 89 ? -4.641 -12.033 -7.453 1.00 92.31 89 ALA A N 1
ATOM 637 C CA . ALA A 1 89 ? -4.763 -11.001 -8.472 1.00 92.31 89 ALA A CA 1
ATOM 638 C C . ALA A 1 89 ? -4.294 -9.643 -7.939 1.00 92.31 89 ALA A C 1
ATOM 640 O O . ALA A 1 89 ? -4.397 -9.354 -6.748 1.00 92.31 89 ALA A O 1
ATOM 641 N N . TRP A 1 90 ? -3.762 -8.813 -8.837 1.00 93.88 90 TRP A N 1
ATOM 642 C CA . TRP A 1 90 ? -3.323 -7.462 -8.503 1.00 93.88 90 TRP A CA 1
ATOM 643 C C . TRP A 1 90 ? -4.520 -6.525 -8.348 1.00 93.88 90 TRP A C 1
ATOM 645 O O . TRP A 1 90 ? -5.351 -6.418 -9.250 1.00 93.88 90 TRP A O 1
ATOM 655 N N . GLN A 1 91 ? -4.556 -5.784 -7.245 1.00 95.25 91 GLN A N 1
ATOM 656 C CA . GLN A 1 91 ? -5.443 -4.640 -7.055 1.00 95.25 91 GLN A CA 1
ATOM 657 C C . GLN A 1 91 ? -4.637 -3.429 -6.598 1.00 95.25 91 GLN A C 1
ATOM 659 O O . GLN A 1 91 ? -3.800 -3.541 -5.705 1.00 95.25 91 GLN A O 1
ATOM 664 N N . TYR A 1 92 ? -4.915 -2.282 -7.215 1.00 94.88 92 TYR A N 1
ATOM 665 C CA . TYR A 1 92 ? -4.342 -0.999 -6.834 1.00 94.88 92 TYR A CA 1
ATOM 666 C C . TYR A 1 92 ? -5.259 -0.279 -5.844 1.00 94.88 92 TYR A C 1
ATOM 668 O O . TYR A 1 92 ? -6.478 -0.273 -6.028 1.00 94.88 92 TYR A O 1
ATOM 676 N N . PHE A 1 93 ? -4.663 0.330 -4.826 1.00 93.94 93 PHE A N 1
ATOM 677 C CA . PHE A 1 93 ? -5.343 1.113 -3.805 1.00 93.94 93 PHE A CA 1
ATOM 678 C C . PHE A 1 93 ? -4.720 2.505 -3.737 1.00 93.94 93 PHE A C 1
ATOM 680 O O . PHE A 1 93 ? -3.511 2.635 -3.528 1.00 93.94 93 PHE A O 1
ATOM 687 N N . ASP A 1 94 ? -5.552 3.531 -3.891 1.00 94.44 94 ASP A N 1
ATOM 688 C CA . ASP A 1 94 ? -5.168 4.917 -3.634 1.00 94.44 94 ASP A CA 1
ATOM 689 C C . ASP A 1 94 ? -5.058 5.167 -2.125 1.00 94.44 94 ASP A C 1
ATOM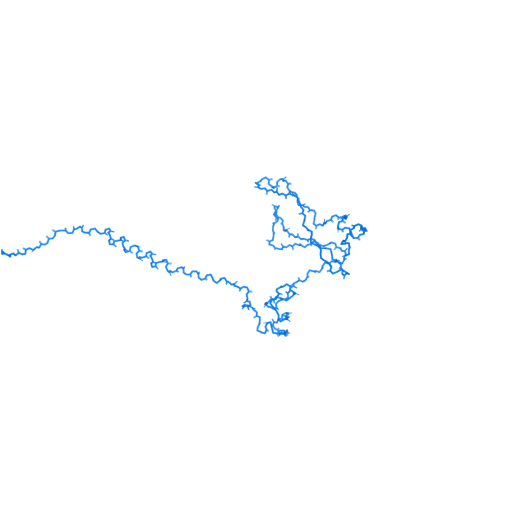 691 O O . ASP A 1 94 ? -5.843 4.633 -1.339 1.00 94.44 94 ASP A O 1
ATOM 695 N N . ILE A 1 95 ? -4.113 6.017 -1.720 1.00 93.44 95 ILE A N 1
ATOM 696 C CA . ILE A 1 95 ? -4.012 6.530 -0.350 1.00 93.44 95 ILE A CA 1
ATOM 697 C C . ILE A 1 95 ? -4.485 7.990 -0.356 1.00 93.44 95 ILE A C 1
ATOM 699 O O . ILE A 1 95 ? -3.740 8.873 -0.801 1.00 93.44 95 ILE A O 1
ATOM 703 N N . PRO A 1 96 ? -5.699 8.282 0.142 1.00 92.81 96 PRO A N 1
ATOM 704 C CA . PRO A 1 96 ? -6.227 9.641 0.181 1.00 92.81 96 PRO A CA 1
ATOM 705 C C . PRO A 1 96 ? -5.291 10.613 0.911 1.00 92.81 96 PRO A C 1
ATOM 707 O O . PRO A 1 96 ? -4.682 10.273 1.921 1.00 92.81 96 PRO A O 1
ATOM 710 N N . GLY A 1 97 ? -5.175 11.837 0.391 1.00 95.12 97 GLY A N 1
ATOM 711 C CA . GLY A 1 97 ? -4.319 12.883 0.966 1.00 95.12 97 GLY A CA 1
ATOM 712 C C . GLY A 1 97 ? -2.838 12.800 0.576 1.00 95.12 97 GLY A C 1
ATOM 713 O O . GLY A 1 97 ? -2.070 13.687 0.938 1.00 95.12 97 GLY A O 1
ATOM 714 N N . THR A 1 98 ? -2.430 11.783 -0.186 1.00 96.19 98 THR A N 1
ATOM 715 C CA . THR A 1 98 ? -1.077 11.701 -0.753 1.00 96.19 98 THR A CA 1
ATOM 716 C C . THR A 1 98 ? -1.014 12.324 -2.144 1.00 96.19 98 THR A C 1
ATOM 718 O O . THR A 1 98 ? -2.022 12.430 -2.848 1.00 96.19 98 THR A O 1
ATOM 721 N N . THR A 1 99 ? 0.178 12.755 -2.561 1.00 92.81 99 THR A N 1
ATOM 722 C CA . THR A 1 99 ? 0.375 13.383 -3.873 1.00 92.81 99 THR A CA 1
ATOM 723 C C . THR A 1 99 ? 1.731 12.999 -4.461 1.00 92.81 99 THR A C 1
ATOM 725 O O . THR A 1 99 ? 2.769 13.151 -3.819 1.00 92.81 99 THR A O 1
ATOM 728 N N . CYS A 1 100 ? 1.709 12.479 -5.685 1.00 90.56 100 CYS A N 1
ATOM 729 C CA . CYS A 1 100 ? 2.873 12.237 -6.527 1.00 90.56 100 CYS A CA 1
ATOM 730 C C . CYS A 1 100 ? 3.372 13.547 -7.161 1.00 90.56 100 CYS A C 1
ATOM 732 O O . CYS A 1 100 ? 2.696 14.571 -7.134 1.00 90.56 100 CYS A O 1
ATOM 734 N N . ILE A 1 101 ? 4.559 13.517 -7.775 1.00 86.81 101 ILE A N 1
ATOM 735 C CA . ILE A 1 101 ? 5.153 14.711 -8.405 1.00 86.81 101 ILE A CA 1
ATOM 736 C C . ILE A 1 101 ? 4.302 15.291 -9.547 1.00 86.81 101 ILE A C 1
ATOM 738 O O . ILE A 1 101 ? 4.335 16.491 -9.789 1.00 86.81 101 ILE A O 1
ATOM 742 N N . ASP A 1 102 ? 3.519 14.451 -10.222 1.00 87.06 102 ASP A N 1
ATOM 743 C CA . ASP A 1 102 ? 2.592 14.833 -11.292 1.00 87.06 102 ASP A CA 1
ATOM 744 C C . ASP A 1 102 ? 1.234 15.346 -10.767 1.00 87.06 102 ASP A C 1
ATOM 746 O O . ASP A 1 102 ? 0.319 15.597 -11.549 1.00 87.06 102 ASP A O 1
ATOM 750 N N . GLY A 1 103 ? 1.081 15.487 -9.445 1.00 89.88 103 GLY A N 1
ATOM 751 C CA . GLY A 1 103 ? -0.151 15.932 -8.794 1.00 89.88 103 GLY A CA 1
ATOM 752 C C . GLY A 1 103 ? -1.202 14.837 -8.603 1.00 89.88 103 GLY A C 1
ATOM 753 O O . GLY A 1 103 ? -2.246 15.098 -8.006 1.00 89.88 103 GLY A O 1
ATOM 754 N N . THR A 1 104 ? -0.957 13.613 -9.076 1.00 91.75 104 THR A N 1
ATOM 755 C CA . THR A 1 104 ? -1.888 12.493 -8.888 1.00 91.75 104 THR A CA 1
ATOM 756 C C . THR A 1 104 ? -1.810 11.926 -7.471 1.00 91.75 104 THR A C 1
ATOM 758 O O . THR A 1 104 ? -0.827 12.121 -6.759 1.00 91.75 104 THR A O 1
ATOM 761 N N . THR A 1 105 ? -2.844 11.206 -7.034 1.00 95.06 105 THR A N 1
ATOM 762 C CA . THR A 1 105 ? -2.828 10.519 -5.735 1.00 95.06 105 THR A CA 1
ATOM 763 C C . THR A 1 105 ? -1.866 9.334 -5.771 1.00 95.06 105 THR A C 1
ATOM 765 O O . THR A 1 105 ? -1.822 8.589 -6.758 1.00 95.06 105 THR A O 1
ATOM 768 N N . ALA A 1 106 ? -1.072 9.180 -4.709 1.00 94.69 106 ALA A N 1
ATOM 769 C CA . ALA A 1 106 ? -0.190 8.033 -4.557 1.00 94.69 106 ALA A CA 1
ATOM 770 C C . ALA A 1 106 ? -0.964 6.828 -4.010 1.00 94.69 106 ALA A C 1
ATOM 772 O O . ALA A 1 106 ? -2.060 6.945 -3.463 1.00 94.69 106 ALA A O 1
ATOM 773 N N . GLY A 1 107 ? -0.371 5.651 -4.140 1.00 94.50 107 GLY A N 1
ATOM 774 C CA . GLY A 1 107 ? -1.017 4.403 -3.767 1.00 94.50 107 GLY A CA 1
ATOM 775 C C . GLY A 1 107 ? -0.097 3.216 -3.977 1.00 94.50 107 GLY A C 1
ATOM 776 O O . GLY A 1 107 ? 1.054 3.375 -4.389 1.00 94.50 107 GLY A O 1
ATOM 777 N N . PHE A 1 108 ? -0.603 2.022 -3.705 1.00 95.19 108 PHE A N 1
ATOM 778 C CA . PHE A 1 108 ? 0.159 0.782 -3.800 1.00 95.19 108 PHE A CA 1
ATOM 779 C C . PHE A 1 108 ? -0.687 -0.341 -4.386 1.00 95.19 108 PHE A C 1
ATOM 781 O O . PHE A 1 108 ? -1.916 -0.313 -4.371 1.00 95.19 108 PHE A O 1
ATOM 788 N N . SER A 1 109 ? 0.003 -1.348 -4.909 1.00 95.00 109 SER A N 1
ATOM 789 C CA . SER A 1 109 ? -0.615 -2.544 -5.462 1.00 95.00 109 SER A CA 1
ATOM 790 C C . SER A 1 109 ? -0.421 -3.727 -4.529 1.00 95.00 109 SER A C 1
ATOM 792 O O . SER A 1 109 ? 0.679 -3.952 -4.027 1.00 95.00 109 SER A O 1
ATOM 794 N N . VAL A 1 110 ? -1.479 -4.510 -4.337 1.00 94.94 110 VAL A N 1
ATOM 795 C CA . VAL A 1 110 ? -1.466 -5.725 -3.518 1.00 94.94 110 VAL A CA 1
ATOM 796 C C . VAL A 1 110 ? -1.813 -6.923 -4.388 1.00 94.94 110 VAL A C 1
ATOM 798 O O . VAL A 1 110 ? -2.760 -6.873 -5.171 1.00 94.94 110 VAL A O 1
ATOM 801 N N . ASN A 1 111 ? -1.063 -8.011 -4.221 1.00 93.62 111 ASN A N 1
ATOM 802 C CA . ASN A 1 111 ? -1.422 -9.330 -4.729 1.00 93.62 111 ASN A CA 1
ATOM 803 C C . ASN A 1 111 ? -1.465 -10.304 -3.554 1.00 93.62 111 ASN A C 1
ATOM 805 O O . ASN A 1 111 ? -0.429 -10.700 -3.017 1.00 93.62 111 ASN A O 1
ATOM 809 N N . PHE A 1 112 ? -2.672 -10.652 -3.124 1.00 94.00 112 PHE A N 1
ATOM 810 C CA . PHE A 1 112 ? -2.891 -11.426 -1.909 1.00 94.00 112 PHE A CA 1
ATOM 811 C C . PHE A 1 112 ? -2.910 -12.924 -2.203 1.00 94.00 112 PHE A C 1
ATOM 813 O O . PHE A 1 112 ? -3.649 -13.365 -3.077 1.00 94.00 112 PHE A O 1
ATOM 820 N N . ASN A 1 113 ? -2.104 -13.727 -1.501 1.00 93.38 113 ASN A N 1
ATOM 821 C CA . ASN A 1 113 ? -2.256 -15.185 -1.516 1.00 93.38 113 ASN A CA 1
ATOM 822 C C . ASN A 1 113 ? -2.917 -15.657 -0.210 1.00 93.38 113 ASN A C 1
ATOM 824 O O . ASN A 1 113 ? -2.264 -15.597 0.830 1.00 93.38 113 ASN A O 1
ATOM 828 N N . PRO A 1 114 ? -4.154 -16.190 -0.238 1.00 93.38 114 PRO A N 1
ATOM 829 C CA . PRO A 1 114 ? -4.811 -16.703 0.966 1.00 93.38 114 PRO A CA 1
ATOM 830 C C . PRO A 1 114 ? -4.120 -17.934 1.578 1.00 93.38 114 PRO A C 1
ATOM 832 O O . PRO A 1 114 ? -4.428 -18.307 2.705 1.00 93.38 114 PRO A O 1
ATOM 835 N N . SER A 1 115 ? -3.216 -18.593 0.848 1.00 94.12 115 SER A N 1
ATOM 836 C CA . SER A 1 115 ? -2.452 -19.750 1.329 1.00 94.12 115 SER A CA 1
ATOM 837 C C . SER A 1 115 ? -1.075 -19.393 1.898 1.00 94.12 115 SER A C 1
ATOM 839 O O . SER A 1 115 ? -0.385 -20.290 2.379 1.00 94.12 115 SER A O 1
ATOM 841 N N . SER A 1 116 ? -0.663 -18.122 1.843 1.00 93.56 116 SER A N 1
ATOM 842 C CA . SER A 1 116 ? 0.640 -17.664 2.335 1.00 93.56 116 SER A CA 1
ATOM 843 C C . SER A 1 116 ? 0.487 -16.850 3.616 1.00 93.56 116 SER A C 1
ATOM 845 O O . SER A 1 116 ? -0.472 -16.104 3.792 1.00 93.56 116 SER A O 1
ATOM 847 N N . THR A 1 117 ? 1.458 -16.980 4.514 1.00 93.56 117 THR A N 1
ATOM 848 C CA . THR A 1 117 ? 1.599 -16.142 5.717 1.00 93.56 117 THR A CA 1
ATOM 849 C C . THR A 1 117 ? 2.761 -15.158 5.597 1.00 93.56 117 THR A C 1
ATOM 851 O O . THR A 1 117 ? 3.081 -14.447 6.549 1.00 93.56 117 THR A O 1
ATOM 854 N N . LYS A 1 118 ? 3.430 -15.130 4.439 1.00 93.00 118 LYS A N 1
ATOM 855 C CA . LYS A 1 118 ? 4.584 -14.272 4.178 1.00 93.00 118 LYS A CA 1
ATOM 856 C C . LYS A 1 118 ? 4.131 -12.927 3.621 1.00 93.00 118 LYS A C 1
ATOM 858 O O . LYS A 1 118 ? 3.142 -12.834 2.901 1.00 93.00 118 LYS A O 1
ATOM 863 N N . LEU A 1 119 ? 4.915 -11.893 3.914 1.00 93.06 119 LEU A N 1
ATOM 864 C CA . LEU A 1 119 ? 4.734 -10.551 3.374 1.00 93.06 119 LEU A CA 1
ATOM 865 C C . LEU A 1 119 ? 5.985 -10.130 2.604 1.00 93.06 119 LEU A C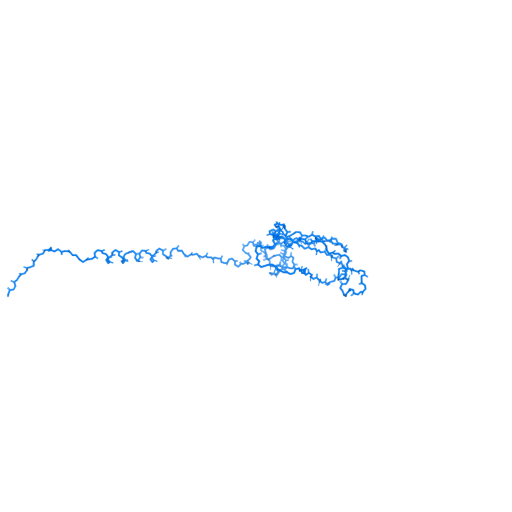 1
ATOM 867 O O . LEU A 1 119 ? 7.101 -10.235 3.111 1.00 93.06 119 LEU A O 1
ATOM 871 N N . VAL A 1 120 ? 5.780 -9.612 1.395 1.00 93.62 120 VAL A N 1
ATOM 872 C CA . VAL A 1 120 ? 6.823 -8.978 0.585 1.00 93.62 120 VAL A CA 1
ATOM 873 C C . VAL A 1 120 ? 6.399 -7.545 0.313 1.00 93.62 120 VAL A C 1
ATOM 875 O O . VAL A 1 120 ? 5.337 -7.306 -0.258 1.00 93.62 120 VAL A O 1
ATOM 878 N N . ILE A 1 121 ? 7.244 -6.596 0.705 1.00 95.31 121 ILE A N 1
ATOM 879 C CA . ILE A 1 121 ? 7.080 -5.181 0.378 1.00 95.31 121 ILE A CA 1
ATOM 880 C C . ILE A 1 121 ? 8.159 -4.833 -0.639 1.00 95.31 121 ILE A C 1
ATOM 882 O O . ILE A 1 121 ? 9.350 -4.968 -0.360 1.00 95.31 121 ILE A O 1
ATOM 886 N N . PHE A 1 122 ? 7.737 -4.400 -1.824 1.00 94.25 122 PHE A N 1
ATOM 887 C CA . PHE A 1 122 ? 8.636 -3.952 -2.878 1.00 94.25 122 PHE A CA 1
ATOM 888 C C . PHE A 1 122 ? 8.468 -2.452 -3.092 1.00 94.25 122 PHE A C 1
ATOM 890 O O . PHE A 1 122 ? 7.358 -1.977 -3.324 1.00 94.25 122 PHE A O 1
ATOM 897 N N . LEU A 1 123 ? 9.579 -1.720 -3.035 1.00 93.88 123 LEU A N 1
ATOM 898 C CA . LEU A 1 123 ? 9.629 -0.296 -3.339 1.00 93.88 123 LEU A CA 1
ATOM 899 C C . LEU A 1 123 ? 10.258 -0.139 -4.719 1.00 93.88 123 LEU A C 1
ATOM 901 O O . LEU A 1 123 ? 11.412 -0.527 -4.917 1.00 93.88 123 LEU A O 1
ATOM 905 N N . GLU A 1 124 ? 9.492 0.384 -5.676 1.00 90.88 124 GLU A N 1
ATOM 906 C CA . GLU A 1 124 ? 10.038 0.658 -7.000 1.00 90.88 124 GLU A CA 1
ATOM 907 C C . GLU A 1 124 ? 11.163 1.698 -6.903 1.00 90.88 124 GLU A C 1
ATOM 909 O O . GLU A 1 124 ? 11.079 2.667 -6.147 1.00 90.88 124 GLU A O 1
ATOM 914 N N . GLY A 1 125 ? 12.242 1.459 -7.649 1.00 87.88 125 GLY A N 1
ATOM 915 C CA . GLY A 1 125 ? 13.322 2.423 -7.820 1.00 87.88 125 GLY A CA 1
ATOM 916 C C . GLY A 1 125 ? 13.009 3.441 -8.918 1.00 87.88 125 GLY A C 1
ATOM 917 O O . GLY A 1 125 ? 11.879 3.578 -9.362 1.00 87.88 125 GLY A O 1
ATOM 918 N N . GLY A 1 126 ? 14.041 4.146 -9.385 1.00 86.38 126 GLY A N 1
ATOM 919 C CA . GLY A 1 126 ? 13.883 5.151 -10.448 1.00 86.38 126 GLY A CA 1
ATOM 920 C C . GLY A 1 126 ? 14.807 6.362 -10.337 1.00 86.38 126 GLY A C 1
ATOM 921 O O . GLY A 1 126 ? 14.575 7.373 -10.991 1.00 86.38 126 GLY A O 1
ATOM 922 N N . GLY A 1 127 ? 15.857 6.286 -9.515 1.00 87.12 127 GLY A N 1
ATOM 923 C CA . GLY A 1 127 ? 16.709 7.437 -9.226 1.00 87.12 127 GLY A CA 1
ATOM 924 C C . GLY A 1 127 ? 15.984 8.484 -8.377 1.00 87.12 127 GLY A C 1
ATOM 925 O O . GLY A 1 127 ? 14.987 8.198 -7.723 1.00 87.12 127 GLY A O 1
ATOM 926 N N . ALA A 1 128 ? 16.525 9.697 -8.357 1.00 86.19 128 ALA A N 1
ATOM 927 C CA . ALA A 1 128 ? 15.932 10.829 -7.662 1.00 86.19 128 ALA A CA 1
ATOM 928 C C . ALA A 1 128 ? 16.263 12.116 -8.413 1.00 86.19 128 ALA A C 1
ATOM 930 O O . ALA A 1 128 ? 17.234 12.183 -9.171 1.00 86.19 128 ALA A O 1
ATOM 931 N N . CYS A 1 129 ? 15.478 13.155 -8.169 1.00 86.50 129 CYS A N 1
ATOM 932 C CA . CYS A 1 129 ? 15.731 14.476 -8.708 1.00 86.50 129 CYS A CA 1
ATOM 933 C C . CYS A 1 129 ? 15.764 15.514 -7.589 1.00 86.50 129 CYS A C 1
ATOM 935 O O . CYS A 1 129 ? 15.053 15.406 -6.596 1.00 86.50 129 CYS A O 1
ATOM 937 N N . PHE A 1 130 ? 16.668 16.484 -7.731 1.00 87.62 130 PHE A N 1
ATOM 938 C CA . PHE A 1 130 ? 17.069 17.408 -6.665 1.00 87.62 130 PHE A CA 1
ATOM 939 C C . PHE A 1 130 ? 16.872 18.885 -7.041 1.00 87.62 130 PHE A C 1
ATOM 941 O O . PHE A 1 130 ? 17.301 19.776 -6.312 1.00 87.62 130 PHE A O 1
ATOM 948 N N . ASN A 1 131 ? 16.283 19.170 -8.206 1.00 85.44 131 ASN A N 1
ATOM 949 C CA . ASN A 1 131 ? 16.075 20.530 -8.699 1.00 85.44 131 ASN A CA 1
ATOM 950 C C . ASN A 1 131 ? 14.768 20.634 -9.501 1.00 85.44 131 ASN A C 1
ATOM 952 O O . ASN A 1 131 ? 14.145 19.638 -9.820 1.00 85.44 131 ASN A O 1
ATOM 956 N N . ARG A 1 132 ? 14.349 21.843 -9.875 1.00 80.69 132 ARG A N 1
ATOM 957 C CA . ARG A 1 132 ? 13.057 22.083 -10.550 1.00 80.69 132 ARG A CA 1
ATOM 958 C C . ARG A 1 132 ? 12.886 21.468 -11.953 1.00 80.69 132 ARG A C 1
ATOM 960 O O . ARG A 1 132 ? 11.835 21.652 -12.547 1.00 80.69 132 ARG A O 1
ATOM 967 N N . PHE A 1 133 ? 13.879 20.769 -12.506 1.00 80.94 133 PHE A N 1
ATOM 968 C CA . PHE A 1 133 ? 13.737 20.069 -13.790 1.00 80.94 133 PHE A CA 1
ATOM 969 C C . PHE A 1 133 ? 13.061 18.690 -13.661 1.00 80.94 133 PHE A C 1
ATOM 971 O O . PHE A 1 133 ? 12.979 17.963 -14.645 1.00 80.94 133 PHE A O 1
ATOM 978 N N . CYS A 1 134 ? 12.574 18.306 -12.475 1.00 75.25 134 CYS A N 1
ATOM 979 C CA . CYS A 1 134 ? 11.984 16.981 -12.262 1.00 75.25 134 CYS A CA 1
ATOM 980 C C . CYS A 1 134 ? 10.708 16.726 -13.080 1.00 75.25 134 CYS A C 1
ATOM 982 O O . CYS A 1 134 ? 10.489 15.603 -13.519 1.00 75.25 134 CYS A O 1
ATOM 984 N N . GLU A 1 135 ? 9.879 17.742 -13.320 1.00 73.38 135 GLU A N 1
ATOM 985 C CA . GLU A 1 135 ? 8.568 17.569 -13.970 1.00 73.38 135 GLU A CA 1
ATOM 986 C C . GLU A 1 135 ? 8.663 17.038 -15.412 1.00 73.38 135 GLU A C 1
ATOM 988 O O . GLU A 1 135 ? 7.715 16.441 -15.910 1.00 73.38 135 GLU A O 1
ATOM 993 N N . SER A 1 136 ? 9.807 17.207 -16.084 1.00 75.44 136 SER A N 1
ATOM 994 C CA . SER A 1 136 ? 10.010 16.730 -17.457 1.00 75.44 136 SER A CA 1
ATOM 995 C C . SER A 1 136 ? 10.728 15.383 -17.561 1.00 75.44 136 SER A C 1
ATOM 997 O O . SER A 1 136 ? 10.861 14.858 -18.667 1.00 75.44 136 SER A O 1
ATOM 999 N N . LEU A 1 137 ? 11.228 14.837 -16.448 1.00 75.06 137 LEU A N 1
ATOM 1000 C CA . LEU A 1 137 ? 12.096 13.654 -16.451 1.00 75.06 137 LEU A CA 1
ATOM 1001 C C . LEU A 1 137 ? 11.416 12.390 -15.926 1.00 75.06 137 LEU A C 1
ATOM 1003 O O . LEU A 1 137 ? 11.904 11.296 -16.204 1.00 75.06 137 LEU A O 1
ATOM 1007 N N . PHE A 1 138 ? 10.305 12.519 -15.200 1.00 75.75 138 PHE A N 1
ATOM 1008 C CA . PHE A 1 138 ? 9.615 11.376 -14.608 1.00 75.75 138 PHE A CA 1
ATOM 1009 C C . PHE A 1 138 ? 8.218 11.230 -15.184 1.00 75.75 138 PHE A C 1
ATOM 1011 O O . PHE A 1 138 ? 7.435 12.172 -15.239 1.00 75.75 138 PHE A O 1
ATOM 1018 N N . SER A 1 139 ? 7.911 10.012 -15.604 1.00 79.88 139 SER A N 1
ATOM 1019 C CA . SER A 1 139 ? 6.555 9.581 -15.909 1.00 79.88 139 SER A CA 1
ATOM 1020 C C . SER A 1 139 ? 6.165 8.534 -14.882 1.00 79.88 139 SER A C 1
ATOM 1022 O O . SER A 1 139 ? 6.973 7.667 -14.547 1.00 79.88 139 SER A O 1
ATOM 1024 N N . ARG A 1 140 ? 4.939 8.628 -14.372 1.00 83.44 140 ARG A N 1
ATOM 1025 C CA . ARG A 1 140 ? 4.401 7.651 -13.430 1.00 83.44 140 ARG A CA 1
ATOM 1026 C C . ARG A 1 140 ? 4.392 6.261 -14.075 1.00 83.44 140 ARG A C 1
ATOM 1028 O O . ARG A 1 140 ? 3.904 6.091 -15.193 1.00 83.44 140 ARG A O 1
ATOM 1035 N N . GLY A 1 141 ? 4.953 5.285 -13.363 1.00 83.94 141 GLY A N 1
ATOM 1036 C CA . GLY A 1 141 ? 4.924 3.880 -13.757 1.00 83.94 141 GLY A CA 1
ATOM 1037 C C . GLY A 1 141 ? 3.504 3.297 -13.729 1.00 83.94 141 GLY A C 1
ATOM 1038 O O . GLY A 1 141 ? 2.574 3.916 -13.204 1.00 83.94 141 GLY A O 1
ATOM 1039 N N . PRO A 1 142 ? 3.301 2.099 -14.300 1.00 89.31 142 PRO A N 1
ATOM 1040 C CA . PRO A 1 142 ? 2.009 1.433 -14.241 1.00 89.31 142 PRO A CA 1
ATOM 1041 C C . PRO A 1 142 ? 1.615 1.136 -12.788 1.00 89.31 142 PRO A C 1
ATOM 1043 O O . PRO A 1 142 ? 2.447 0.781 -11.959 1.00 89.31 142 PRO A O 1
ATOM 1046 N N . ASN A 1 143 ? 0.316 1.199 -12.496 1.00 91.81 143 ASN A N 1
ATOM 1047 C CA . ASN A 1 143 ? -0.209 0.909 -11.159 1.00 91.81 143 ASN A CA 1
ATOM 1048 C C . ASN A 1 143 ? -0.029 -0.555 -10.733 1.00 91.81 143 ASN A C 1
ATOM 1050 O O . ASN A 1 143 ? -0.239 -0.868 -9.568 1.00 91.81 143 ASN A O 1
ATOM 1054 N N . GLN A 1 144 ? 0.337 -1.458 -11.643 1.00 91.06 144 GLN A N 1
ATOM 1055 C CA . GLN A 1 144 ? 0.577 -2.871 -11.365 1.00 91.06 144 GLN A CA 1
ATOM 1056 C C . GLN A 1 144 ? 1.931 -3.291 -11.941 1.00 91.06 144 GLN A C 1
ATOM 1058 O O . GLN A 1 144 ? 2.277 -2.862 -13.047 1.00 91.06 144 GLN A O 1
ATOM 1063 N N . PRO A 1 145 ? 2.690 -4.142 -11.232 1.00 90.69 145 PRO A N 1
ATOM 1064 C CA . PRO A 1 145 ? 3.937 -4.659 -11.763 1.00 90.69 145 PRO A CA 1
ATOM 1065 C C . PRO A 1 145 ? 3.677 -5.613 -12.934 1.00 90.69 145 PRO A C 1
ATOM 1067 O O . PRO A 1 145 ? 2.623 -6.243 -13.043 1.00 90.69 145 PRO A O 1
ATOM 1070 N N . GLY A 1 146 ? 4.671 -5.740 -13.810 1.00 87.19 146 GLY A N 1
ATOM 1071 C CA . GLY A 1 146 ? 4.642 -6.720 -14.891 1.00 87.19 146 GLY A CA 1
ATOM 1072 C C . GLY A 1 146 ? 4.718 -8.164 -14.384 1.00 87.19 146 GLY A C 1
ATOM 1073 O O . GLY A 1 146 ? 5.123 -8.436 -13.253 1.00 87.19 146 GLY A O 1
ATOM 1074 N N . ASN A 1 147 ? 4.372 -9.111 -15.259 1.00 84.81 147 ASN A N 1
ATOM 1075 C CA . ASN A 1 147 ? 4.456 -10.537 -14.957 1.00 84.81 147 ASN A CA 1
ATOM 1076 C C . ASN A 1 147 ? 5.894 -11.044 -15.164 1.00 84.81 147 ASN A C 1
ATOM 1078 O O . ASN A 1 147 ? 6.250 -11.496 -16.252 1.00 84.81 147 ASN A O 1
ATOM 1082 N N . GLY A 1 148 ? 6.742 -10.903 -14.144 1.00 90.62 148 GLY A N 1
ATOM 1083 C CA . GLY A 1 148 ? 8.124 -11.374 -14.199 1.00 90.62 148 GLY A CA 1
ATOM 1084 C C . GLY A 1 148 ? 8.871 -11.280 -12.870 1.00 90.62 148 GLY A C 1
ATOM 1085 O O . GLY A 1 148 ? 8.438 -10.622 -11.924 1.00 90.62 148 GLY A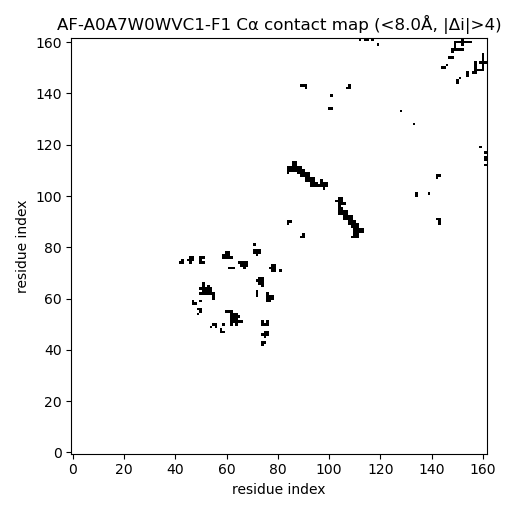 O 1
ATOM 1086 N N . GLY A 1 149 ? 10.029 -11.944 -12.806 1.00 91.81 149 GLY A N 1
ATOM 1087 C CA . GLY A 1 149 ? 10.931 -11.880 -11.655 1.00 91.81 149 GLY A CA 1
ATOM 1088 C C . GLY A 1 149 ? 10.261 -12.327 -10.356 1.00 91.81 149 GLY A C 1
ATOM 1089 O O . GLY A 1 149 ? 9.722 -13.431 -10.292 1.00 91.81 149 GLY A O 1
ATOM 1090 N N . ILE A 1 150 ? 10.313 -11.460 -9.342 1.00 93.06 150 ILE A N 1
ATOM 1091 C CA . ILE A 1 150 ? 9.742 -11.687 -8.006 1.00 93.06 150 ILE A CA 1
ATOM 1092 C C . ILE A 1 150 ? 8.206 -11.575 -7.971 1.00 93.06 150 ILE A C 1
ATOM 1094 O O . ILE A 1 150 ? 7.577 -12.014 -7.012 1.00 93.06 150 ILE A O 1
ATOM 1098 N N . PHE A 1 151 ? 7.588 -11.021 -9.019 1.00 93.44 151 PHE A N 1
ATOM 1099 C CA . PHE A 1 151 ? 6.134 -10.844 -9.107 1.00 93.44 151 PHE A CA 1
ATOM 1100 C C . PHE A 1 151 ? 5.424 -11.978 -9.849 1.00 93.44 151 PHE A C 1
ATOM 1102 O O . PHE A 1 151 ? 4.203 -12.097 -9.761 1.00 93.44 151 PHE A O 1
ATOM 1109 N N . ASP A 1 152 ? 6.168 -12.819 -10.569 1.00 92.31 152 ASP A N 1
ATOM 1110 C CA . ASP A 1 152 ? 5.617 -13.993 -11.241 1.00 92.31 152 ASP A CA 1
ATOM 1111 C C . ASP A 1 152 ? 5.551 -15.177 -10.267 1.00 92.31 152 ASP A C 1
ATOM 1113 O O . ASP A 1 152 ? 6.575 -15.694 -9.809 1.00 92.31 152 ASP A O 1
ATOM 1117 N N . ARG A 1 153 ? 4.331 -15.623 -9.962 1.00 89.88 153 ARG A N 1
ATOM 1118 C CA . ARG A 1 153 ? 4.071 -16.751 -9.056 1.00 89.88 153 ARG A CA 1
ATOM 1119 C C . ARG A 1 153 ? 4.304 -18.121 -9.695 1.00 89.88 153 ARG A C 1
ATOM 1121 O O . ARG A 1 153 ? 4.449 -19.123 -8.997 1.00 89.88 153 ARG A O 1
ATOM 1128 N N . ASN A 1 154 ? 4.375 -18.175 -11.021 1.00 91.44 154 ASN A N 1
ATOM 1129 C CA . ASN A 1 154 ? 4.680 -19.395 -11.762 1.00 91.44 154 ASN A CA 1
ATOM 1130 C C . ASN A 1 154 ? 6.188 -19.573 -11.976 1.00 91.44 154 ASN A C 1
ATOM 1132 O O . ASN A 1 154 ? 6.642 -20.674 -12.292 1.00 91.44 154 ASN A O 1
ATOM 1136 N N . ASN A 1 155 ? 6.980 -18.519 -11.767 1.00 93.69 155 ASN A N 1
ATOM 1137 C CA . ASN A 1 155 ? 8.425 -18.576 -11.901 1.00 93.69 155 ASN A CA 1
ATOM 1138 C C . ASN A 1 155 ? 9.039 -19.469 -10.812 1.00 93.69 155 ASN A C 1
ATOM 1140 O O . ASN A 1 155 ? 9.034 -19.148 -9.625 1.00 93.69 155 ASN A O 1
ATOM 1144 N N . THR A 1 156 ? 9.633 -20.594 -11.210 1.00 94.19 156 THR A N 1
ATOM 1145 C CA . THR A 1 156 ? 10.276 -21.529 -10.276 1.00 94.19 156 THR A CA 1
ATOM 1146 C C . THR A 1 156 ? 11.505 -20.949 -9.585 1.00 94.19 156 THR A C 1
ATOM 1148 O O . THR A 1 156 ? 11.870 -21.445 -8.524 1.00 94.19 156 THR A O 1
ATOM 1151 N N . ALA A 1 157 ? 12.127 -19.915 -10.158 1.00 95.25 157 ALA A N 1
ATOM 1152 C CA . ALA A 1 157 ? 13.250 -19.202 -9.557 1.00 95.25 157 ALA A CA 1
ATOM 1153 C C . ALA A 1 157 ? 12.814 -18.094 -8.584 1.00 95.25 157 ALA A C 1
ATOM 1155 O O . ALA A 1 157 ? 13.675 -17.498 -7.943 1.00 95.25 157 ALA A O 1
ATOM 1156 N N . ASN A 1 158 ? 11.513 -17.802 -8.467 1.00 94.38 158 ASN A N 1
ATOM 1157 C CA . ASN A 1 158 ? 11.007 -16.831 -7.505 1.00 94.38 158 ASN A CA 1
ATOM 1158 C C . ASN A 1 158 ? 10.909 -17.481 -6.106 1.00 94.38 158 ASN A C 1
ATOM 1160 O O . ASN A 1 158 ? 10.055 -18.349 -5.897 1.00 94.38 158 ASN A O 1
ATOM 1164 N N . PRO A 1 159 ? 11.760 -17.084 -5.138 1.00 93.56 159 PRO A N 1
ATOM 1165 C CA . PRO A 1 159 ? 11.790 -17.694 -3.808 1.00 93.56 159 PRO A CA 1
ATOM 1166 C C . PRO A 1 159 ? 10.592 -17.299 -2.930 1.00 93.56 159 PRO A C 1
ATOM 1168 O O . PRO A 1 159 ? 10.408 -17.883 -1.865 1.00 93.56 159 PRO A O 1
ATOM 1171 N N . VAL A 1 160 ? 9.797 -16.316 -3.363 1.00 93.31 160 VAL A N 1
ATOM 1172 C CA . VAL A 1 160 ? 8.623 -15.775 -2.655 1.00 93.31 160 VAL A CA 1
ATOM 1173 C C . VAL A 1 160 ? 7.364 -15.848 -3.525 1.00 93.31 160 VAL A C 1
ATOM 1175 O O . VAL A 1 160 ? 6.497 -14.981 -3.479 1.00 93.31 160 VAL A O 1
ATOM 1178 N N . LYS A 1 161 ? 7.290 -16.867 -4.385 1.00 91.56 161 LYS A N 1
ATOM 1179 C CA . LYS A 1 161 ? 6.168 -17.074 -5.312 1.00 91.56 161 LYS A CA 1
ATOM 1180 C C . LYS A 1 161 ? 4.859 -17.497 -4.637 1.00 91.56 161 LYS A C 1
ATOM 1182 O O . LYS A 1 161 ? 3.819 -17.460 -5.294 1.00 91.56 161 LYS A O 1
ATOM 1187 N N . ASP A 1 162 ? 4.943 -17.962 -3.388 1.00 89.12 162 ASP A N 1
ATOM 1188 C CA . ASP A 1 162 ? 3.822 -18.363 -2.539 1.00 89.12 162 ASP A CA 1
ATOM 1189 C C . ASP A 1 162 ? 3.206 -17.161 -1.817 1.00 89.12 162 ASP A C 1
ATOM 1191 O O . ASP A 1 162 ? 3.788 -16.637 -0.846 1.00 89.12 162 ASP A O 1
#

Solvent-accessible surface area (backbone atoms only — not comparable to full-atom values): 10889 Å² total; per-residue (Å²): 134,89,81,83,89,84,85,89,80,90,80,87,55,73,63,60,61,53,52,52,52,52,52,52,51,51,58,63,59,62,71,73,70,74,78,78,71,72,75,74,69,95,65,55,87,81,32,44,92,64,60,52,72,49,59,68,47,97,78,39,73,32,39,82,42,55,74,54,64,82,81,50,33,31,54,50,15,40,64,60,88,73,88,80,63,54,74,77,34,82,39,71,44,77,41,88,96,43,67,42,98,88,69,45,71,32,64,52,59,44,68,39,51,90,88,41,92,73,85,86,88,84,80,85,84,83,84,85,76,93,58,93,69,44,80,82,74,64,75,87,73,73,72,60,83,68,89,44,67,75,66,19,58,82,40,86,85,23,93,69,37,93

Mean predicted aligned error: 15.47 Å

pLDDT: mean 79.6, std 18.09, range [34.28, 96.19]

Nearest PDB structures (foldseek):
  3epd-assembly1_4  TM=3.367E-01  e=7.761E+00  Poliovirus 3

Foldseek 3Di:
DDDDDDDDDDDPDPPVVVVVVVVVVVVVVVVPPPPPPPPPPPAAPQADPPALVCDDDPPAPDHNNDCPCPPQAHSSRDGDDDDDDDAQDKDWDFDPPDADPQRDTDTAIDHDHPPDPDDDDDDDDDDDDDDPVVVVPDDDDDRDDDCDDCSPLPDPPNPNSD

Secondary structure (DSSP, 8-state):
-----------S-HHHHHHHHHHHHHHHHHTT---------SSSTTPPTTTTSSS--TT-S---SS--TTSSB-TTSPBPPPP-PPBTSEEEEE-TT---TTSPPPEEEEEB-TT---------------STTGGGT--PPPSS--SSGGG-SS-TT-TT--

Radius of gyration: 33.97 Å; Cα contacts (8 Å, |Δi|>4): 161; chains: 1; bounding box: 47×104×76 Å

Sequence (162 aa):
MLLVGSFILVQATRREVTMRILFIAMIVAASACGSSQSMSDDSGDDAPPGCGDGIVGASEQCDDGNDNRFDGCRPDCTTVDRLMPPANAWQYFDIPGTTCIDGTTAGFSVNFNPSSTKLVIFLEGGGACFNRFCESLFSRGPNQPGNGGIFDRNNTANPVKD

=== Feature glossary ===
Legend for the data blocks above and below:

— What the protein is —

The amino-acid sequence is the protein's primary structure: the linear order of residues from the N-terminus to the C-terminus, written in one-letter code. Everything else here — the 3D coordinates, the secondary structure, the domain annotations — is ultimately a consequence of this string.

Database cross-references. InterPro integrates a dozen domain/family signature databases into unified entries with residue-range hits. GO terms attach function/process/location labels with evidence codes. CATH codes position the fold in a four-level structural taxonomy. Organism is the NCBI-taxonomy species name.

— Where its atoms are —

The mmCIF block holds the 3D Cartesian coordinates of each backbone atom (N, Cα, C, O) in ångströms. mmCIF is the PDB's canonical archive format — a tagged-loop text representation of the atomic model.

The six renders are orthographic views along the three Cartesian axes in both directions. Representation (cartoon, sticks, or surface) and color scheme (sequence-rainbow or by-chain) vary across proteins so the training set covers all the common visualization conventions.

— Local backbone conformation —

Secondary structure is the local, repeating backbone conformation. DSSP classifies it into eight states by reading the hydrogen-bond network: three helix types (H, G, I), two β types (E, B), two non-regular types (T, S), and unstructured coil (-).

SS3 is a coarse helix/strand/coil call (letters a/b/c) made by the P-SEA algorithm from inter-Cα distances and dihedrals. It is less detailed than DSSP but needs only Cα positions.

Backbone dihedral angles. Every residue except chain termini has a φ (preceding-C → N → Cα → C) and a ψ (N → Cα → C → next-N). They are reported in degrees following the IUPAC sign convention. Secondary structure is essentially a statement about which (φ, ψ) basin each residue occupies.

— Global shape and packing —

The geometric summary reports three shape descriptors. Rg (radius of gyration) measures how spread out the Cα atoms are about their centre of mass; compact globular proteins have small Rg, elongated or unfolded ones large. Cα contacts (<8 Å, |i−j|>4) count long-range residue pairs in spatial proximity — high for tightly packed folds, near z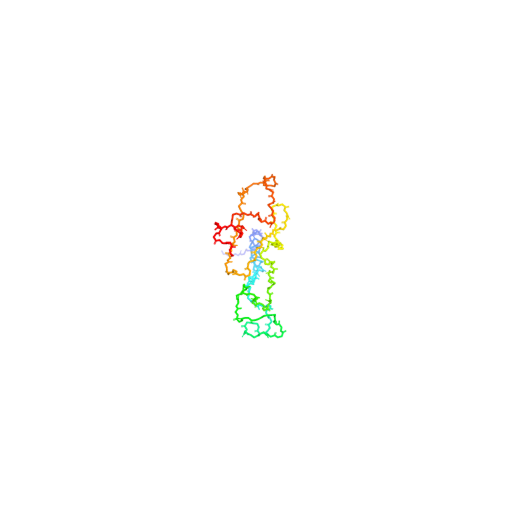ero for rods or random coil. The bounding-box extents give the protein's footprint along x, y, z in Å.

Solvent accessibility: the surface area of each residue that a 1.4 Å water probe can touch, in Å². When only backbone atoms are present the absolute values are lower than full-atom SASA (side chains contribute most of the area) and are flagged as backbone-only.

Plot images: a contact map (which residues are close in 3D, as an N×N binary image), a Ramachandran scatter (backbone torsion angles, revealing secondary-structure com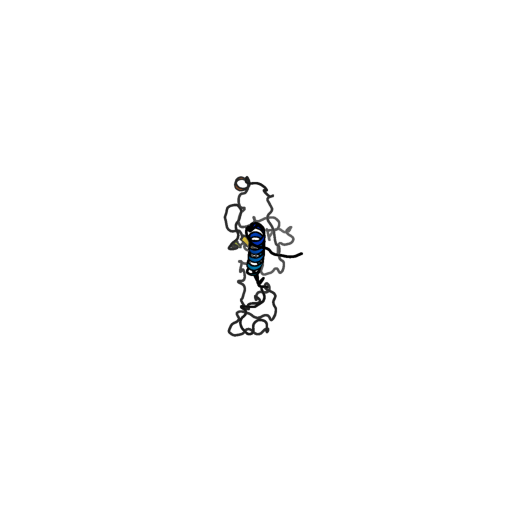position at a glance), and — for AlphaFold structures — a PAE heatmap (pairwise prediction confidence).

— Structural neighborhood —

Foldseek's 3Di representation compresses backbone geometry into a per-residue letter drawn from a learned twenty-state alphabet. It captures the tertiary interaction pattern around each residue — which residues are packed against it in space, regardless of where they are in sequence.

Structural nearest neighbors (via Foldseek easy-search vs the PDB). Reported per hit: target PDB id, E-value, and alignment TM-score. A TM-score above ~0.5 is the conventional threshold for 'same fold'.

— Confidence and disorder —

pLDDT (predicted Local Distance Difference Test) is AlphaFold's per-residue confidence score, ranging from 0 to 100. Values above 90 indicate high confidence (typically well-packed cores); 70–90 is confident; 50–70 low confidence; below 50 usually means the region is disordered or the prediction is unreliable there. AlphaFold stores pLDDT in the mmCIF B-factor column.

For experimental (PDB) structures, the B-factor (temperature factor) quantifies the positional spread of each atom in the crystal — a combination of thermal vibration and static disorder — in units of Å². High B-factors mark flexible loops or poorly resolved regions; low B-factors mark the rigid, well-ordered core.

Predicted Aligned Error (PAE) is an AlphaFold confidence matrix: entry (i, j) is the expected error in the position of residue j, in ångströms, when the prediction is superimposed on the true structure at residue i. Low PAE within a block of residues means that block is internally rigid and well-predicted; high PAE between two blocks means their relative placement is uncertain even if each block individually is confident.